Protein AF-A0A0C5RBR7-F1 (afdb_monomer)

Organism: NCBI:txid42094

InterPro domains:
  IPR006603 PQ-loop repeat [PF04193] (9-62)

Mean predicted aligned error: 6.21 Å

Radius of gyration: 20.1 Å; Cα contacts (8 Å, |Δi|>4): 125; chains: 1; bounding box: 56×32×56 Å

Solvent-accessible surface area (backbone atoms only — not comparable to full-atom values): 6892 Å² total; per-residue (Å²): 108,72,64,61,52,52,50,51,52,48,53,53,50,48,54,50,27,52,52,49,35,53,53,40,50,53,52,38,50,51,32,67,73,65,70,59,47,71,92,58,57,68,68,57,36,52,53,47,22,52,50,24,42,53,44,14,51,50,12,49,47,39,32,73,71,36,98,40,65,68,64,6,45,74,74,6,45,55,46,18,55,27,20,41,52,35,18,52,42,30,46,53,48,43,50,54,38,52,53,49,47,52,51,11,56,75,68,76,36,53,50,58,55,35,38,63,73,68,45,49,57,58,53,54,51,52,52,53,54,63,62,75,75,110

pLDDT: mean 87.68, std 8.58, range [52.94, 97.44]

Foldseek 3Di:
DVVVVVVVCLVVLLVVLVCLQVVLVVVLVCCVLLLAQLPPDLVVLVVLLVVLQVQLVVLVCLCVVDPDNVRSCSRRVSSNVSSVSSNVSSVSSNVSVVVLCVQCVVVVHDSVVCSVPPPVVVSVVVVVVVVVVD

Nearest PDB structures (foldseek):
  8hhl-assembly1_A  TM=4.244E-01  e=9.823E+00  Mycolicibacterium mucogenicum

Sequence (134 aa):
MLTELSYIITVVGVVGCICLTVAYSFQTYKVFQSKRTDGLSFSFLILVSVACFLFGVYGALQIGLSPTIIVGIQNGLAIMISNFIASLLSVVMLVYKIINYNKAKKHQLSEKAYYEQMVAPFLNQQTKQNEGNK

Secondary structure (DSSP, 8-state):
-HHHHHHHHHHHHHHHHHHHHHHHHHHHHHHHHH---TTS-HHHHHHHHHHHHHHHHHHHHHHHHSSSHHHHHHHHHHHHHHHHHHHHHHHHHHHHHHHHHHHHHHTT--HHHHIIIIIHHHHHHHHHHHHHT-

Structure (mmCIF, N/CA/C/O backbone):
data_AF-A0A0C5RBR7-F1
#
_entry.id   AF-A0A0C5RBR7-F1
#
loop_
_atom_site.group_PDB
_atom_site.id
_atom_site.type_symbol
_atom_site.label_atom_id
_atom_site.label_alt_id
_atom_site.label_comp_id
_atom_site.label_asym_id
_atom_site.label_entity_id
_atom_site.label_seq_id
_atom_site.pdbx_PDB_ins_code
_atom_site.Cartn_x
_atom_site.Cartn_y
_atom_site.Cartn_z
_atom_site.occupancy
_atom_site.B_iso_or_equiv
_atom_site.auth_seq_id
_atom_site.auth_comp_id
_atom_site.auth_asym_id
_atom_site.auth_atom_id
_atom_site.pdbx_PDB_model_num
ATOM 1 N N . MET A 1 1 ? 12.785 -14.027 -30.467 1.00 55.12 1 MET A N 1
ATOM 2 C CA . MET A 1 1 ? 12.347 -14.686 -29.212 1.00 55.12 1 MET A CA 1
ATOM 3 C C . MET A 1 1 ? 12.618 -13.840 -27.973 1.00 55.12 1 MET A C 1
ATOM 5 O O . MET A 1 1 ? 11.681 -13.615 -27.226 1.00 55.12 1 MET A O 1
ATOM 9 N N . LEU A 1 2 ? 13.842 -13.340 -27.751 1.00 61.72 2 LEU A N 1
ATOM 10 C CA . LEU A 1 2 ? 14.170 -12.517 -26.569 1.00 61.72 2 LEU A CA 1
ATOM 11 C C . LEU A 1 2 ? 13.398 -11.183 -26.489 1.00 61.72 2 LEU A C 1
ATOM 13 O O . LEU A 1 2 ? 12.994 -10.776 -25.405 1.00 61.72 2 LEU A O 1
ATOM 17 N N . THR A 1 3 ? 13.147 -10.527 -27.623 1.00 73.19 3 THR A N 1
ATOM 18 C CA . THR A 1 3 ? 12.385 -9.267 -27.702 1.00 73.19 3 THR A CA 1
ATOM 19 C C . THR A 1 3 ? 10.895 -9.451 -27.419 1.00 73.19 3 THR A C 1
ATOM 21 O O . THR A 1 3 ? 10.341 -8.721 -26.605 1.00 73.19 3 THR A O 1
ATOM 24 N N . GLU A 1 4 ? 10.270 -10.466 -28.020 1.00 78.88 4 GLU A N 1
ATOM 25 C CA . GLU A 1 4 ? 8.855 -10.801 -27.791 1.00 78.88 4 GLU A CA 1
ATOM 26 C C . GLU A 1 4 ? 8.586 -11.159 -26.323 1.00 78.88 4 GLU A C 1
ATOM 28 O O . GLU A 1 4 ? 7.624 -10.687 -25.723 1.00 78.88 4 GLU A O 1
ATOM 33 N N . LEU A 1 5 ? 9.478 -11.946 -25.709 1.00 81.25 5 LEU A N 1
ATOM 34 C CA . LEU A 1 5 ? 9.367 -12.308 -24.297 1.00 81.25 5 LEU A CA 1
ATOM 35 C C . LEU A 1 5 ? 9.516 -11.083 -23.382 1.00 81.25 5 LEU A C 1
ATOM 37 O O . LEU A 1 5 ? 8.749 -10.933 -22.434 1.00 81.25 5 LEU A O 1
ATOM 41 N N . SER A 1 6 ? 10.465 -10.191 -23.685 1.00 78.69 6 SER A N 1
ATOM 42 C CA . SER A 1 6 ? 10.655 -8.933 -22.951 1.00 78.69 6 SER A CA 1
ATOM 43 C C . SER A 1 6 ? 9.405 -8.050 -23.012 1.00 78.69 6 SER A C 1
ATOM 45 O O . SER A 1 6 ? 8.933 -7.565 -21.985 1.00 78.69 6 SER A O 1
ATOM 47 N N . TYR A 1 7 ? 8.799 -7.928 -24.197 1.00 82.56 7 TY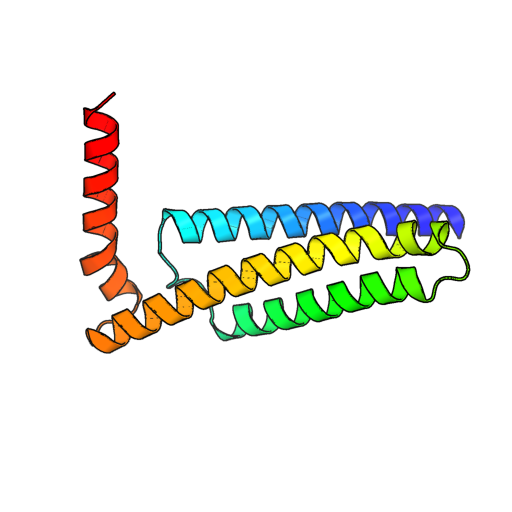R A N 1
ATOM 48 C CA . TYR A 1 7 ? 7.561 -7.176 -24.381 1.00 82.56 7 TYR A CA 1
ATOM 49 C C . TYR A 1 7 ? 6.405 -7.746 -23.546 1.00 82.56 7 TYR A C 1
ATOM 51 O O . TYR A 1 7 ? 5.726 -6.998 -22.841 1.00 82.56 7 TYR A O 1
ATOM 59 N N . ILE A 1 8 ? 6.218 -9.071 -23.552 1.00 86.12 8 ILE A N 1
ATOM 60 C CA . ILE A 1 8 ? 5.182 -9.737 -22.747 1.00 86.12 8 ILE A CA 1
ATOM 61 C C . ILE A 1 8 ? 5.402 -9.483 -21.249 1.00 86.12 8 ILE A C 1
ATOM 63 O O . ILE A 1 8 ? 4.449 -9.145 -20.547 1.00 86.12 8 ILE A O 1
ATOM 67 N N . ILE A 1 9 ? 6.643 -9.592 -20.758 1.00 83.69 9 ILE A N 1
ATOM 68 C CA . ILE A 1 9 ? 6.975 -9.327 -19.349 1.00 83.69 9 ILE A CA 1
ATOM 69 C C . ILE A 1 9 ? 6.622 -7.884 -18.973 1.00 83.69 9 ILE A C 1
ATOM 71 O O . ILE A 1 9 ? 6.004 -7.662 -17.932 1.00 83.69 9 ILE A O 1
ATOM 75 N N . THR A 1 10 ? 6.960 -6.907 -19.820 1.00 84.06 10 THR A N 1
ATOM 76 C CA . THR A 1 10 ? 6.618 -5.500 -19.575 1.00 84.06 10 THR A CA 1
ATOM 77 C C . THR A 1 10 ? 5.106 -5.290 -19.527 1.00 84.06 10 THR A C 1
ATOM 79 O O . THR A 1 10 ? 4.611 -4.672 -18.586 1.00 84.06 10 THR A O 1
ATOM 82 N N . VAL A 1 11 ? 4.353 -5.825 -20.493 1.00 87.38 11 VAL A N 1
ATOM 83 C CA . VAL A 1 11 ? 2.890 -5.665 -20.540 1.00 87.38 11 VAL A CA 1
ATOM 84 C C . VAL A 1 11 ? 2.231 -6.300 -19.316 1.00 87.38 11 VAL A C 1
ATOM 86 O O . VAL A 1 11 ? 1.450 -5.640 -18.631 1.00 87.38 11 VAL A O 1
ATOM 89 N N . VAL A 1 12 ? 2.578 -7.549 -18.991 1.00 90.25 12 VAL A N 1
ATOM 90 C CA . VAL A 1 12 ? 2.045 -8.249 -17.811 1.00 90.25 12 VAL A CA 1
ATOM 91 C C . VAL A 1 12 ? 2.418 -7.510 -16.526 1.00 90.25 12 VAL A C 1
ATOM 93 O O . VAL A 1 12 ? 1.572 -7.345 -15.649 1.00 90.25 12 VAL A O 1
ATOM 96 N N . GLY A 1 13 ? 3.651 -7.008 -16.427 1.00 89.25 13 GLY A N 1
ATOM 97 C CA . GLY A 1 13 ? 4.117 -6.228 -15.283 1.00 89.25 13 GLY A CA 1
ATOM 98 C C . GLY A 1 13 ? 3.316 -4.942 -15.082 1.00 89.25 13 GLY A C 1
ATOM 99 O O . GLY A 1 13 ? 2.850 -4.674 -13.974 1.00 89.25 13 GLY A O 1
ATOM 100 N N . VAL A 1 14 ? 3.093 -4.169 -16.149 1.00 90.31 14 VAL A N 1
ATOM 101 C CA . VAL A 1 14 ? 2.310 -2.923 -16.094 1.00 90.31 14 VAL A CA 1
ATOM 102 C C . VAL A 1 14 ? 0.850 -3.202 -15.742 1.00 90.31 14 VAL A C 1
ATOM 104 O O . VAL A 1 14 ? 0.301 -2.540 -14.861 1.00 90.31 14 VAL A O 1
ATOM 107 N N . VAL A 1 15 ? 0.226 -4.203 -16.370 1.00 93.75 15 VAL A N 1
ATOM 108 C CA . VAL A 1 15 ? -1.156 -4.597 -16.053 1.00 93.75 15 VAL A CA 1
ATOM 109 C C . VAL A 1 15 ? -1.266 -5.041 -14.593 1.00 93.75 15 VAL A C 1
ATOM 111 O O . VAL A 1 15 ? -2.162 -4.587 -13.885 1.00 93.75 15 VAL A O 1
ATOM 114 N N . GLY A 1 16 ? -0.315 -5.842 -14.105 1.00 92.81 16 GLY A N 1
ATOM 115 C CA . GLY A 1 16 ? -0.247 -6.245 -12.701 1.00 92.81 16 GLY A CA 1
ATOM 116 C C . GLY A 1 16 ? -0.150 -5.052 -11.745 1.00 92.81 16 GLY A C 1
ATOM 117 O O . GLY A 1 16 ? -0.867 -5.009 -10.745 1.00 92.81 16 GLY A O 1
ATOM 118 N N . CYS A 1 17 ? 0.663 -4.046 -12.081 1.00 93.88 17 CYS A N 1
ATOM 119 C CA . CYS A 1 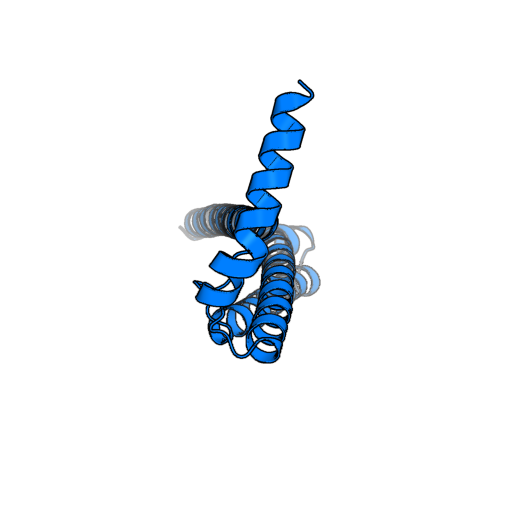17 ? 0.785 -2.805 -11.311 1.00 93.88 17 CYS A CA 1
ATOM 120 C C . CYS A 1 17 ? -0.538 -2.024 -11.255 1.00 93.88 17 CYS A C 1
ATOM 122 O O . CYS A 1 17 ? -0.939 -1.570 -10.183 1.00 93.88 17 CYS A O 1
ATOM 124 N N . ILE A 1 18 ? -1.247 -1.903 -12.383 1.00 94.00 18 ILE A N 1
ATOM 125 C CA . ILE A 1 18 ? -2.558 -1.237 -12.446 1.00 94.00 18 ILE A CA 1
ATOM 126 C C . ILE A 1 18 ? -3.572 -1.985 -11.577 1.00 94.00 18 ILE A C 1
ATOM 128 O O . ILE A 1 18 ? -4.239 -1.374 -10.740 1.00 94.00 18 ILE A O 1
ATOM 132 N N . CYS A 1 19 ? -3.663 -3.308 -11.733 1.00 95.81 19 CYS A N 1
ATOM 133 C CA . CYS A 1 19 ? -4.560 -4.142 -10.939 1.00 95.81 19 CYS A CA 1
ATOM 134 C C . CYS A 1 19 ? -4.277 -4.013 -9.437 1.00 95.81 19 CYS A C 1
ATOM 136 O O . CYS A 1 19 ? -5.219 -3.866 -8.659 1.00 95.81 19 CYS A O 1
ATOM 138 N N . LEU A 1 20 ? -3.002 -4.008 -9.033 1.00 94.38 20 LEU A N 1
ATOM 139 C CA . LEU A 1 20 ? -2.595 -3.821 -7.641 1.00 94.38 20 LEU A CA 1
ATOM 140 C C . LEU A 1 20 ? -3.094 -2.479 -7.094 1.00 94.38 20 LEU A C 1
ATOM 142 O O . LEU A 1 20 ? -3.752 -2.436 -6.052 1.00 94.38 20 LEU A O 1
ATOM 146 N N . THR A 1 21 ? -2.818 -1.385 -7.805 1.00 94.12 21 THR A N 1
ATOM 147 C CA . THR A 1 21 ? -3.218 -0.044 -7.369 1.00 94.12 21 THR A CA 1
ATOM 148 C C . THR A 1 21 ? -4.738 0.090 -7.270 1.00 94.12 21 THR A C 1
ATOM 150 O O . THR A 1 21 ? -5.239 0.604 -6.268 1.00 94.12 21 THR A O 1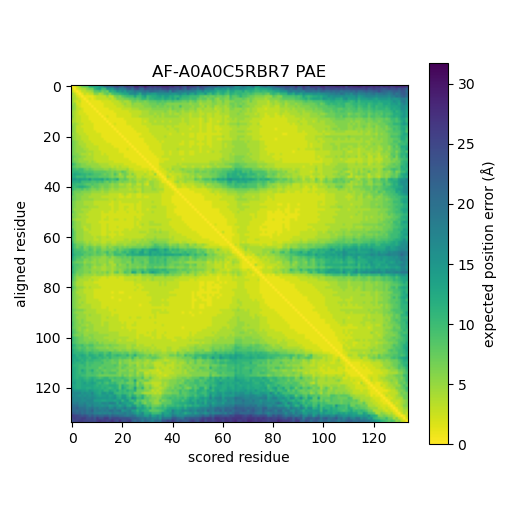
ATOM 153 N N . VAL A 1 22 ? -5.487 -0.410 -8.258 1.00 95.50 22 VAL A N 1
ATOM 154 C CA . VAL A 1 22 ? -6.959 -0.375 -8.248 1.00 95.50 22 VAL A CA 1
ATOM 155 C C . VAL A 1 22 ? -7.522 -1.206 -7.092 1.00 95.50 22 VAL A C 1
ATOM 157 O O . VAL A 1 22 ? -8.388 -0.723 -6.361 1.00 95.50 22 VAL A O 1
ATOM 160 N N . ALA A 1 23 ? -6.998 -2.415 -6.867 1.00 93.62 23 ALA A N 1
ATOM 161 C CA . ALA A 1 23 ? -7.455 -3.299 -5.796 1.00 93.62 23 ALA A CA 1
ATOM 162 C C . ALA A 1 23 ? -7.297 -2.653 -4.410 1.00 93.62 23 ALA A C 1
ATOM 164 O O . ALA A 1 23 ? -8.258 -2.594 -3.638 1.00 93.62 23 ALA A O 1
ATOM 165 N N . TYR A 1 24 ? -6.115 -2.098 -4.119 1.00 92.25 24 TYR A N 1
ATOM 166 C CA . TYR A 1 24 ? -5.862 -1.407 -2.852 1.00 92.25 24 TYR A CA 1
ATOM 167 C C . TYR A 1 24 ? -6.661 -0.112 -2.720 1.00 92.25 24 TYR A C 1
ATOM 169 O O . TYR A 1 24 ? -7.112 0.217 -1.624 1.00 92.25 24 TYR A O 1
ATOM 177 N N . SER A 1 25 ? -6.891 0.606 -3.820 1.00 92.25 25 SER A N 1
ATOM 178 C CA . SER A 1 25 ? -7.705 1.825 -3.805 1.00 92.25 25 SER A CA 1
ATOM 179 C C . SER A 1 25 ? -9.151 1.519 -3.418 1.00 92.25 25 SER A C 1
ATOM 181 O O . SER A 1 25 ? -9.692 2.159 -2.516 1.00 92.25 25 SER A O 1
ATOM 183 N N . PHE A 1 26 ? -9.766 0.493 -4.018 1.00 93.56 26 PHE A N 1
ATOM 184 C CA . PHE A 1 26 ? -11.127 0.083 -3.662 1.00 93.56 26 PHE A CA 1
ATOM 185 C C . PHE A 1 26 ? -11.226 -0.470 -2.243 1.00 93.56 26 PHE A C 1
ATOM 187 O O . PHE A 1 26 ? -12.182 -0.156 -1.527 1.00 93.56 26 PHE A O 1
ATOM 194 N N . GLN A 1 27 ? -10.242 -1.255 -1.804 1.00 91.31 27 GLN A N 1
ATOM 195 C CA . GLN A 1 27 ? -10.240 -1.794 -0.449 1.00 91.31 27 GLN A CA 1
ATOM 196 C C . GLN A 1 27 ? -10.126 -0.677 0.595 1.00 91.31 27 GLN A C 1
ATOM 198 O O . GLN A 1 27 ? -10.924 -0.635 1.534 1.00 91.31 27 GLN A O 1
ATOM 203 N N . THR A 1 28 ? -9.217 0.277 0.391 1.00 92.25 28 THR A N 1
ATOM 204 C CA . THR A 1 28 ? -9.069 1.437 1.275 1.00 92.25 28 THR A CA 1
ATOM 205 C C . THR A 1 28 ? -10.305 2.327 1.249 1.00 92.25 28 THR A C 1
ATOM 207 O O . THR A 1 28 ? -10.763 2.747 2.310 1.00 92.25 28 THR A O 1
ATOM 210 N N . TYR A 1 29 ? -10.905 2.564 0.078 1.00 92.25 29 TYR A N 1
ATOM 211 C CA . TYR A 1 29 ? -12.160 3.313 -0.028 1.00 92.25 29 TYR A CA 1
ATOM 212 C C . TYR A 1 29 ? -13.287 2.658 0.783 1.00 92.25 29 TYR A C 1
ATOM 214 O O . TYR A 1 29 ? -13.967 3.327 1.563 1.00 92.25 29 TYR A O 1
ATOM 222 N N . LYS A 1 30 ? -13.441 1.332 0.676 1.00 89.75 30 LYS A N 1
ATOM 223 C CA . LYS A 1 30 ? -14.428 0.578 1.458 1.00 89.75 30 LYS A CA 1
ATOM 224 C C . LYS A 1 30 ? -14.174 0.700 2.959 1.00 89.75 30 LYS A C 1
ATOM 226 O O . LYS A 1 30 ? -15.125 0.881 3.719 1.00 89.75 30 LYS A O 1
ATOM 231 N N . VAL A 1 31 ? -12.920 0.619 3.401 1.00 90.69 31 VAL A N 1
ATOM 232 C CA . VAL A 1 31 ? -12.553 0.803 4.817 1.00 90.69 31 VAL A CA 1
ATOM 233 C C . VAL A 1 31 ? -12.856 2.226 5.279 1.00 90.69 31 VAL A C 1
ATOM 235 O O . VAL A 1 31 ? -13.411 2.403 6.360 1.00 90.69 31 VAL A O 1
ATOM 238 N N . PHE A 1 32 ? -12.563 3.231 4.456 1.00 88.19 32 PHE A N 1
ATOM 239 C CA . PHE A 1 32 ? -12.822 4.631 4.778 1.00 88.19 32 PHE A CA 1
ATOM 240 C C . PHE A 1 32 ? -14.320 4.919 4.942 1.00 88.19 32 PHE A C 1
ATOM 242 O O . PHE A 1 32 ? -14.730 5.510 5.940 1.00 88.19 32 PHE A O 1
ATOM 249 N N . GLN A 1 33 ? -15.145 4.452 4.000 1.00 86.56 33 GLN A N 1
ATOM 250 C CA . GLN A 1 33 ? -16.593 4.666 4.031 1.00 86.56 33 GLN A CA 1
ATOM 251 C C . GLN A 1 33 ? -17.262 3.863 5.150 1.00 86.56 33 GLN A C 1
ATOM 253 O O . GLN A 1 33 ? -18.043 4.402 5.930 1.00 86.56 33 GLN A O 1
ATOM 258 N N . SER A 1 34 ? -16.958 2.567 5.241 1.00 85.12 34 SER A N 1
ATOM 259 C CA . SER A 1 34 ? -17.624 1.697 6.209 1.00 85.12 34 SER A CA 1
ATOM 260 C C . SER A 1 34 ? -17.084 1.862 7.621 1.00 85.12 34 SER A C 1
ATOM 262 O O . SER A 1 34 ? -17.777 1.470 8.549 1.00 85.12 34 SER A O 1
ATOM 264 N N . LYS A 1 35 ? -15.860 2.384 7.801 1.00 84.50 35 LYS A N 1
ATOM 265 C CA . LYS A 1 35 ? -15.079 2.370 9.054 1.00 84.50 35 LYS A CA 1
ATOM 266 C C . LYS A 1 35 ? -14.913 0.975 9.670 1.00 84.50 35 LYS A C 1
ATOM 268 O O . LYS A 1 35 ? -14.511 0.857 10.828 1.00 84.50 35 LYS A O 1
ATOM 273 N N . ARG A 1 36 ? -15.219 -0.082 8.913 1.00 82.06 36 ARG A N 1
ATOM 274 C CA . ARG A 1 36 ? -15.233 -1.469 9.368 1.00 82.06 36 ARG A CA 1
ATOM 275 C C . ARG A 1 36 ? -13.915 -2.148 9.012 1.00 82.06 36 ARG A C 1
ATOM 277 O O . ARG A 1 36 ? -13.518 -2.164 7.850 1.00 82.06 36 ARG A O 1
ATOM 284 N N . THR A 1 37 ? -13.252 -2.726 10.011 1.00 86.81 37 THR A N 1
ATOM 285 C CA . THR A 1 37 ? -11.927 -3.352 9.855 1.00 86.81 37 THR A CA 1
ATOM 286 C C . THR A 1 37 ? -11.844 -4.778 10.403 1.00 86.81 37 THR A C 1
ATOM 288 O O . THR A 1 37 ? -10.790 -5.400 10.308 1.00 86.81 37 THR A O 1
ATOM 291 N N . ASP A 1 38 ? -12.938 -5.338 10.923 1.00 79.88 38 ASP A N 1
ATOM 292 C CA . ASP A 1 38 ? -12.998 -6.660 11.566 1.00 79.88 38 ASP A CA 1
ATOM 293 C C . ASP A 1 38 ? -12.542 -7.810 10.652 1.00 79.88 38 ASP A C 1
ATOM 295 O O . ASP A 1 38 ? -11.847 -8.711 11.110 1.00 79.88 38 ASP A O 1
ATOM 299 N N . GLY A 1 39 ? -12.849 -7.742 9.354 1.00 82.06 39 GLY A N 1
ATOM 300 C CA . GLY A 1 39 ? -12.413 -8.729 8.358 1.00 82.06 39 GLY A CA 1
ATOM 301 C C . GLY A 1 39 ? -10.947 -8.622 7.916 1.00 82.06 39 GLY A C 1
ATOM 302 O O . GLY A 1 39 ? -10.493 -9.445 7.126 1.00 82.06 39 GLY A O 1
ATOM 303 N N . LEU A 1 40 ? -10.198 -7.615 8.378 1.00 87.69 40 LEU A N 1
ATOM 304 C CA . LEU A 1 40 ? -8.799 -7.410 7.992 1.00 87.69 40 LEU A CA 1
ATOM 305 C C . LEU A 1 40 ? -7.848 -7.984 9.043 1.00 87.69 40 LEU A C 1
ATOM 307 O O . LEU A 1 40 ? -7.907 -7.620 10.217 1.00 87.69 40 LEU A O 1
ATOM 311 N N . SER A 1 41 ? -6.928 -8.847 8.612 1.00 90.81 41 SER A N 1
ATOM 312 C CA . SER A 1 41 ? -5.873 -9.380 9.478 1.00 90.81 41 SER A CA 1
ATOM 313 C C . SER A 1 41 ? -4.752 -8.356 9.678 1.00 90.81 41 SER A C 1
ATOM 315 O O . SER A 1 41 ? -4.205 -7.823 8.712 1.00 90.81 41 SER A O 1
ATOM 317 N N . PHE A 1 42 ? -4.377 -8.119 10.938 1.00 88.25 42 PHE A N 1
ATOM 318 C CA . PHE A 1 42 ? -3.261 -7.241 11.305 1.00 88.25 42 PHE A CA 1
ATOM 319 C C . PHE A 1 42 ? -1.943 -7.679 10.662 1.00 88.25 42 PHE A C 1
ATOM 321 O O . PHE A 1 42 ? -1.273 -6.873 10.019 1.00 88.25 42 PHE A O 1
ATOM 328 N N . SER A 1 43 ? -1.590 -8.961 10.799 1.00 90.75 43 SER A N 1
ATOM 329 C CA . SER A 1 43 ? -0.327 -9.501 10.287 1.00 90.75 43 SER A CA 1
ATOM 330 C C . SER A 1 43 ? -0.239 -9.383 8.770 1.00 90.75 43 SER A C 1
ATOM 332 O O . SER A 1 43 ? 0.816 -9.049 8.240 1.00 90.75 43 SER A O 1
ATOM 334 N N . PHE A 1 44 ? -1.360 -9.588 8.073 1.00 92.38 44 PHE A N 1
ATOM 335 C CA . PHE A 1 44 ? -1.423 -9.422 6.624 1.00 92.38 44 PHE A CA 1
ATOM 336 C C . PHE A 1 44 ? -1.156 -7.971 6.205 1.00 92.38 44 PHE A C 1
ATOM 338 O O . PHE A 1 44 ? -0.331 -7.734 5.326 1.00 92.38 44 PHE A O 1
ATOM 345 N N . LEU A 1 45 ? -1.798 -6.996 6.861 1.00 93.06 45 LEU A N 1
ATOM 346 C CA . LEU A 1 45 ? -1.605 -5.576 6.553 1.00 93.06 45 LEU A CA 1
ATOM 347 C C . LEU A 1 45 ? -0.165 -5.110 6.812 1.00 93.06 45 LEU A C 1
ATOM 349 O O . LEU A 1 45 ? 0.365 -4.317 6.035 1.00 93.06 45 LEU A O 1
ATOM 353 N N . ILE A 1 46 ? 0.486 -5.612 7.864 1.00 94.00 46 ILE A N 1
ATOM 354 C CA . ILE A 1 46 ? 1.898 -5.311 8.142 1.00 94.00 46 ILE A CA 1
ATOM 355 C C . ILE A 1 46 ? 2.792 -5.912 7.056 1.00 94.00 46 ILE A C 1
ATOM 357 O O . ILE A 1 46 ? 3.578 -5.188 6.447 1.00 94.00 46 ILE A O 1
ATOM 361 N N . LEU A 1 47 ? 2.646 -7.213 6.785 1.00 95.88 47 LEU A N 1
ATOM 362 C CA . LEU A 1 47 ? 3.466 -7.913 5.796 1.00 95.88 47 LEU A CA 1
ATOM 363 C C . LEU A 1 47 ? 3.343 -7.277 4.416 1.00 95.88 47 LEU A C 1
ATOM 365 O O . LEU A 1 47 ? 4.357 -7.055 3.760 1.00 95.88 47 LEU A O 1
ATOM 369 N N . VAL A 1 48 ? 2.126 -6.932 3.993 1.00 94.38 48 VAL A N 1
ATOM 370 C CA . VAL A 1 48 ? 1.932 -6.337 2.672 1.00 94.38 48 VAL A CA 1
ATOM 371 C C . VAL A 1 48 ? 2.445 -4.903 2.594 1.00 94.38 48 VAL A C 1
ATOM 373 O O . VAL A 1 48 ? 3.015 -4.530 1.576 1.00 94.38 48 VAL A O 1
ATOM 376 N N . SER A 1 49 ? 2.346 -4.127 3.680 1.00 94.25 49 SER A N 1
ATOM 377 C CA . SER A 1 49 ? 2.936 -2.783 3.732 1.00 94.25 49 SER A CA 1
ATOM 378 C C . SER A 1 49 ? 4.452 -2.843 3.563 1.00 94.25 49 SER A C 1
ATOM 380 O O . SER A 1 49 ? 5.012 -2.109 2.755 1.00 94.25 49 SER A O 1
ATOM 382 N N . VAL A 1 50 ? 5.117 -3.754 4.281 1.00 96.44 50 VAL A N 1
ATOM 383 C CA . VAL A 1 50 ? 6.571 -3.941 4.175 1.00 96.44 50 VAL A CA 1
ATOM 384 C C . VAL A 1 50 ? 6.955 -4.472 2.795 1.00 96.44 50 VAL A C 1
ATOM 386 O O . VAL A 1 50 ? 7.875 -3.942 2.178 1.00 96.44 50 VAL A O 1
ATOM 389 N N . ALA A 1 51 ? 6.242 -5.475 2.280 1.00 96.62 51 ALA A N 1
ATOM 390 C CA . ALA A 1 51 ? 6.520 -6.048 0.967 1.00 96.62 51 ALA A CA 1
ATOM 391 C C . ALA A 1 51 ? 6.390 -4.999 -0.145 1.00 96.62 51 ALA A C 1
ATOM 393 O O . ALA A 1 51 ? 7.326 -4.816 -0.921 1.00 96.62 51 ALA A O 1
ATOM 394 N N . CYS A 1 52 ? 5.276 -4.263 -0.193 1.00 96.56 52 CYS A N 1
ATOM 395 C CA . CYS A 1 52 ? 5.080 -3.198 -1.171 1.00 96.56 52 CYS A CA 1
ATOM 396 C C . CYS A 1 52 ? 6.135 -2.096 -1.014 1.00 96.56 52 CYS A C 1
ATOM 398 O O . CYS A 1 52 ? 6.706 -1.659 -2.005 1.00 96.56 52 CYS A O 1
ATOM 400 N N . PHE A 1 53 ? 6.493 -1.688 0.203 1.00 97.12 53 PHE A N 1
ATOM 401 C CA . PHE A 1 53 ? 7.577 -0.721 0.379 1.00 97.12 53 PHE A CA 1
ATOM 402 C C . PHE A 1 53 ? 8.905 -1.213 -0.228 1.00 97.12 53 PHE A C 1
ATOM 404 O O . PHE A 1 53 ? 9.540 -0.488 -0.995 1.00 97.12 53 PHE A O 1
ATOM 411 N N . LEU A 1 54 ? 9.296 -2.463 0.046 1.00 97.44 54 LEU A N 1
ATOM 412 C CA . LEU A 1 54 ? 10.521 -3.060 -0.497 1.00 97.44 54 LEU A CA 1
ATOM 413 C C . LEU A 1 54 ? 10.480 -3.200 -2.026 1.00 97.44 54 LEU A C 1
ATOM 415 O O . LEU A 1 54 ? 11.474 -2.904 -2.689 1.00 97.44 54 LEU A O 1
ATOM 419 N N . PHE A 1 55 ? 9.341 -3.586 -2.606 1.00 95.94 55 PHE A N 1
ATOM 420 C CA . PHE A 1 55 ? 9.169 -3.612 -4.063 1.00 95.94 55 PHE A CA 1
ATOM 421 C C . PHE A 1 55 ? 9.210 -2.208 -4.682 1.00 95.94 55 PHE A C 1
ATOM 423 O O . PHE A 1 55 ? 9.745 -2.038 -5.778 1.00 95.94 55 PHE A O 1
ATOM 430 N N . GLY A 1 56 ? 8.714 -1.190 -3.974 1.00 95.94 56 GLY A N 1
ATOM 431 C CA . GLY A 1 56 ? 8.850 0.212 -4.368 1.00 95.94 56 GLY A CA 1
ATOM 432 C C . GLY A 1 56 ? 10.317 0.638 -4.457 1.00 95.94 56 GLY A C 1
ATOM 433 O O . GLY A 1 56 ? 10.752 1.173 -5.478 1.00 95.94 56 GLY A O 1
ATOM 434 N N . VAL A 1 57 ? 11.106 0.309 -3.427 1.00 96.12 57 VAL A N 1
ATOM 435 C CA . VAL A 1 57 ? 12.562 0.535 -3.408 1.00 96.12 57 VAL A CA 1
ATOM 436 C C . VAL A 1 57 ? 13.258 -0.237 -4.529 1.00 96.12 57 VAL A C 1
ATOM 438 O O . VAL A 1 57 ? 14.109 0.324 -5.214 1.00 96.12 57 VAL A O 1
ATOM 441 N N . TYR A 1 58 ? 12.876 -1.491 -4.774 1.00 94.00 58 TYR A N 1
ATOM 442 C CA . TYR A 1 58 ? 13.408 -2.278 -5.887 1.00 94.00 58 TYR A CA 1
ATOM 443 C C . TYR A 1 58 ? 13.163 -1.604 -7.248 1.00 94.00 58 TYR A C 1
ATOM 445 O O . TYR A 1 58 ? 14.085 -1.510 -8.059 1.00 94.00 58 TYR A O 1
ATOM 453 N N . GLY A 1 59 ? 11.959 -1.071 -7.483 1.00 93.44 59 GLY A N 1
ATOM 454 C CA . GLY A 1 59 ? 11.654 -0.295 -8.688 1.00 93.44 59 GLY A CA 1
ATOM 455 C C . GLY A 1 59 ? 12.528 0.958 -8.821 1.00 93.44 59 GLY A C 1
ATOM 456 O O . GLY A 1 59 ? 13.051 1.231 -9.901 1.00 93.44 59 GLY A O 1
ATOM 457 N N . ALA A 1 60 ? 12.764 1.679 -7.720 1.00 92.88 60 ALA A N 1
ATOM 458 C CA . ALA A 1 60 ? 13.651 2.844 -7.706 1.00 92.88 60 ALA A CA 1
ATOM 459 C C . ALA A 1 60 ? 15.116 2.475 -8.009 1.00 92.88 60 ALA A C 1
ATOM 461 O O . ALA A 1 60 ? 15.781 3.158 -8.789 1.00 92.88 60 ALA A O 1
ATOM 462 N N . LEU A 1 61 ? 15.609 1.367 -7.444 1.00 92.25 61 LEU A N 1
ATOM 463 C CA . LEU A 1 61 ? 16.954 0.856 -7.718 1.00 92.25 61 LEU A CA 1
ATOM 464 C C . LEU A 1 61 ? 17.114 0.433 -9.180 1.00 92.25 61 LEU A C 1
ATOM 466 O O . LEU A 1 61 ? 18.148 0.721 -9.776 1.00 92.25 61 LEU A O 1
ATOM 470 N N . GLN A 1 62 ? 16.093 -0.180 -9.788 1.00 89.06 62 GLN A N 1
ATOM 471 C CA . GLN A 1 62 ? 16.121 -0.476 -11.222 1.00 89.06 62 GLN A CA 1
ATOM 472 C C . GLN A 1 62 ? 16.268 0.787 -12.075 1.00 89.06 62 GLN A C 1
ATOM 474 O O . GLN A 1 62 ? 16.998 0.763 -13.063 1.00 89.06 62 GLN A O 1
ATOM 479 N N . ILE A 1 63 ? 15.636 1.899 -11.694 1.00 90.12 63 ILE A N 1
ATOM 480 C CA . ILE A 1 63 ? 15.794 3.172 -12.409 1.00 90.12 63 ILE A CA 1
ATOM 481 C C . ILE A 1 63 ? 17.210 3.730 -12.213 1.00 90.12 63 ILE A C 1
ATOM 483 O O . ILE A 1 63 ? 17.848 4.121 -13.187 1.00 90.12 63 ILE A O 1
ATOM 487 N N . GLY A 1 64 ? 17.707 3.751 -10.972 1.00 87.06 64 GLY A N 1
ATOM 488 C CA . GLY A 1 64 ? 18.981 4.390 -10.622 1.00 87.06 64 GLY A CA 1
ATOM 489 C C . GLY A 1 64 ? 20.239 3.616 -11.028 1.00 87.06 64 GLY A C 1
ATOM 490 O O . GLY A 1 64 ? 21.282 4.231 -11.230 1.00 87.06 64 GLY A O 1
ATOM 491 N N . LEU A 1 65 ? 20.157 2.288 -11.151 1.00 88.38 65 LEU A N 1
ATOM 492 C CA . LEU A 1 65 ? 21.296 1.420 -11.483 1.00 88.38 65 LEU A CA 1
ATOM 493 C C . LEU A 1 65 ? 21.303 0.954 -12.947 1.00 88.38 65 LEU A C 1
ATOM 495 O O . LEU A 1 65 ? 22.214 0.235 -13.358 1.00 88.38 65 LEU A O 1
ATOM 499 N N . SER A 1 66 ? 20.296 1.332 -13.738 1.00 86.50 66 SER A N 1
ATOM 500 C CA . SER A 1 66 ? 20.238 0.952 -15.149 1.00 86.50 66 SER A CA 1
ATOM 501 C C . SER A 1 66 ? 21.273 1.707 -15.990 1.00 86.50 66 SER A C 1
ATOM 503 O O . SER A 1 66 ? 21.501 2.896 -15.767 1.00 86.50 66 SER A O 1
ATOM 505 N N . PRO A 1 67 ? 21.852 1.059 -17.021 1.00 81.56 67 PRO A N 1
ATOM 506 C CA . PRO A 1 67 ? 22.879 1.663 -17.876 1.00 81.56 67 PRO A CA 1
ATOM 507 C C . PRO A 1 67 ? 22.370 2.878 -18.661 1.00 81.56 67 PRO A C 1
ATOM 509 O O . PRO A 1 67 ? 23.155 3.727 -19.071 1.00 81.56 67 PRO A O 1
ATOM 512 N N . THR A 1 68 ? 21.056 2.973 -18.875 1.00 84.62 68 THR A N 1
ATOM 513 C CA . THR A 1 68 ? 20.408 4.163 -19.426 1.00 84.62 68 THR A CA 1
ATOM 514 C C . THR A 1 68 ? 19.117 4.455 -18.673 1.00 84.62 68 THR A C 1
ATOM 516 O O . THR A 1 68 ? 18.407 3.540 -18.245 1.00 84.62 68 THR A O 1
ATOM 519 N N . ILE A 1 69 ? 18.780 5.743 -18.566 1.00 81.06 69 ILE A N 1
ATOM 520 C CA . ILE A 1 69 ? 17.558 6.211 -17.897 1.00 81.06 69 ILE A CA 1
ATOM 521 C C . ILE A 1 69 ? 16.306 5.613 -18.555 1.00 81.06 69 ILE A C 1
ATOM 523 O O . ILE A 1 69 ? 15.374 5.220 -17.861 1.00 81.06 69 ILE A O 1
ATOM 527 N N . ILE A 1 70 ? 16.295 5.497 -19.886 1.00 82.56 70 ILE A N 1
ATOM 528 C CA . ILE A 1 70 ? 15.148 4.983 -20.650 1.00 82.56 70 ILE A CA 1
ATOM 529 C C . ILE A 1 70 ? 14.844 3.528 -20.268 1.00 82.56 70 ILE A C 1
ATOM 531 O O . ILE A 1 70 ? 13.698 3.201 -19.962 1.00 82.56 70 ILE A O 1
ATOM 535 N N . VAL A 1 71 ? 15.870 2.672 -20.215 1.00 78.81 71 VAL A N 1
ATOM 536 C CA . VAL A 1 71 ? 15.719 1.260 -19.823 1.00 78.81 71 VAL A CA 1
ATOM 537 C C . VAL A 1 71 ? 15.302 1.140 -18.355 1.00 78.81 71 VAL A C 1
ATOM 539 O O . VAL A 1 71 ? 14.425 0.343 -18.024 1.00 78.81 71 VAL A O 1
ATOM 542 N N . GLY A 1 72 ? 15.873 1.974 -17.481 1.00 81.56 72 GLY A N 1
ATOM 543 C CA . GLY A 1 72 ? 15.507 2.005 -16.066 1.00 81.56 72 GLY A CA 1
ATOM 544 C C . GLY A 1 72 ? 14.044 2.383 -15.838 1.00 81.56 72 GLY A C 1
ATOM 545 O O . GLY A 1 72 ? 13.341 1.712 -15.084 1.00 81.56 72 GLY A O 1
ATOM 546 N N . ILE A 1 73 ? 13.555 3.413 -16.532 1.00 84.44 73 ILE A N 1
ATOM 547 C CA . ILE A 1 73 ? 12.152 3.841 -16.465 1.00 84.44 73 ILE A CA 1
ATOM 548 C C . ILE A 1 73 ? 11.218 2.743 -16.980 1.00 84.44 73 ILE A C 1
ATOM 550 O O . ILE A 1 73 ? 10.226 2.440 -16.314 1.00 84.44 73 ILE A O 1
ATOM 554 N N . GLN A 1 74 ? 11.541 2.125 -18.121 1.00 81.19 74 GLN A N 1
ATOM 555 C CA . GLN A 1 74 ? 10.720 1.071 -18.721 1.00 81.19 74 GLN A CA 1
ATOM 556 C C . GLN A 1 74 ? 10.519 -0.122 -17.776 1.00 81.19 74 GLN A C 1
ATOM 558 O O . GLN A 1 74 ? 9.430 -0.694 -17.733 1.00 81.19 74 GLN A O 1
ATOM 563 N N . ASN A 1 75 ? 11.542 -0.468 -16.993 1.00 78.31 75 ASN A N 1
ATOM 564 C CA . ASN A 1 75 ? 11.506 -1.652 -16.139 1.00 78.31 75 ASN A CA 1
ATOM 565 C C . ASN A 1 75 ? 11.081 -1.356 -14.690 1.00 78.31 75 ASN A C 1
ATOM 567 O O . ASN A 1 75 ? 10.502 -2.221 -14.034 1.00 78.31 75 ASN A O 1
ATOM 571 N N . GLY A 1 76 ? 11.359 -0.154 -14.175 1.00 87.06 76 GLY A N 1
ATOM 572 C CA . GLY A 1 76 ? 11.230 0.151 -12.746 1.00 87.06 76 GLY A CA 1
ATOM 573 C C . GLY A 1 76 ? 10.092 1.099 -12.368 1.00 87.06 76 GLY A C 1
ATOM 574 O O . GLY A 1 76 ? 9.590 1.015 -11.246 1.00 87.06 76 GLY A O 1
ATOM 575 N N . LEU A 1 77 ? 9.645 1.983 -13.270 1.00 91.19 77 LEU A N 1
ATOM 576 C CA . LEU A 1 77 ? 8.750 3.088 -12.897 1.00 91.19 77 LEU A CA 1
ATOM 577 C C . LEU A 1 77 ? 7.362 2.611 -12.458 1.00 91.19 77 LEU A C 1
ATOM 579 O O . LEU A 1 77 ? 6.858 3.041 -11.419 1.00 91.19 77 LEU A O 1
ATOM 583 N N . ALA A 1 78 ? 6.758 1.695 -13.218 1.00 91.94 78 ALA A N 1
ATOM 584 C CA . ALA A 1 78 ? 5.439 1.153 -12.895 1.00 91.94 78 ALA A CA 1
ATOM 585 C C . ALA A 1 78 ? 5.447 0.393 -11.559 1.00 91.94 78 ALA A C 1
ATOM 587 O O . ALA A 1 78 ? 4.540 0.568 -10.741 1.00 91.94 78 ALA A O 1
ATOM 588 N N . ILE A 1 79 ? 6.500 -0.395 -11.310 1.00 94.06 79 ILE A N 1
ATOM 589 C CA . ILE A 1 79 ? 6.693 -1.137 -10.058 1.00 94.06 79 ILE A CA 1
ATOM 590 C C . ILE A 1 79 ? 6.840 -0.157 -8.896 1.00 94.06 79 ILE A C 1
ATOM 592 O O . ILE A 1 79 ? 6.136 -0.298 -7.898 1.00 94.06 79 ILE A O 1
ATOM 596 N N . MET A 1 80 ? 7.700 0.854 -9.042 1.00 95.44 80 MET A N 1
ATOM 597 C CA . MET A 1 80 ? 7.959 1.855 -8.011 1.00 95.44 80 MET A CA 1
ATOM 598 C C . MET A 1 80 ? 6.672 2.576 -7.592 1.00 95.44 80 MET A C 1
ATOM 600 O O . MET A 1 80 ? 6.317 2.581 -6.414 1.00 95.44 80 MET A O 1
ATOM 604 N N . ILE A 1 81 ? 5.953 3.155 -8.559 1.00 94.69 81 ILE A N 1
ATOM 605 C CA . ILE A 1 81 ? 4.758 3.962 -8.287 1.00 94.69 81 ILE A CA 1
ATOM 606 C C . ILE A 1 81 ? 3.651 3.100 -7.678 1.00 94.69 81 ILE A C 1
ATOM 608 O O . ILE A 1 81 ? 3.113 3.442 -6.624 1.00 94.69 81 ILE A O 1
ATOM 612 N N . SER A 1 82 ? 3.319 1.972 -8.311 1.00 95.75 82 SER A N 1
ATOM 613 C CA . SER A 1 82 ? 2.201 1.132 -7.864 1.00 95.75 82 SER A CA 1
ATOM 614 C C . SER A 1 82 ? 2.415 0.576 -6.459 1.00 95.75 82 SER A C 1
ATOM 616 O O . SER A 1 82 ? 1.483 0.581 -5.653 1.00 95.75 82 SER A O 1
ATOM 618 N N . ASN A 1 83 ? 3.641 0.162 -6.134 1.00 97.19 83 ASN A N 1
ATOM 619 C CA . ASN A 1 83 ? 3.963 -0.400 -4.832 1.00 97.19 83 ASN A CA 1
ATOM 620 C C . ASN A 1 83 ? 4.081 0.666 -3.738 1.00 97.19 83 ASN A C 1
ATOM 622 O O . ASN A 1 83 ? 3.622 0.421 -2.624 1.00 97.19 83 ASN A O 1
ATOM 626 N N . PHE A 1 84 ? 4.597 1.867 -4.025 1.00 97.06 84 PHE A N 1
ATOM 627 C CA . PHE A 1 84 ? 4.539 2.951 -3.039 1.00 97.06 84 PHE A CA 1
ATOM 628 C C . PHE A 1 84 ? 3.102 3.387 -2.747 1.00 97.06 84 PHE A C 1
ATOM 630 O O . PHE A 1 84 ? 2.755 3.578 -1.581 1.00 97.06 84 PHE A O 1
ATOM 637 N N . ILE A 1 85 ? 2.239 3.469 -3.766 1.00 96.25 85 ILE A N 1
ATOM 638 C CA . ILE A 1 85 ? 0.812 3.753 -3.559 1.00 96.25 85 ILE A CA 1
ATOM 639 C C . ILE A 1 85 ? 0.161 2.639 -2.731 1.00 96.25 85 ILE A C 1
ATOM 641 O O . ILE A 1 85 ? -0.500 2.928 -1.734 1.00 96.25 85 ILE A O 1
ATOM 645 N N . ALA A 1 86 ? 0.368 1.370 -3.095 1.00 96.19 86 ALA A N 1
ATOM 646 C CA . ALA A 1 86 ? -0.189 0.235 -2.360 1.00 96.19 86 ALA A CA 1
ATOM 647 C C . ALA A 1 86 ? 0.293 0.203 -0.901 1.00 96.19 86 ALA A C 1
ATOM 649 O O . ALA A 1 86 ? -0.522 0.022 0.001 1.00 96.19 86 ALA A O 1
ATOM 650 N N . SER A 1 87 ? 1.582 0.472 -0.662 1.00 96.56 87 SER A N 1
ATOM 651 C CA . SER A 1 87 ? 2.165 0.577 0.678 1.00 96.56 87 SER A CA 1
ATOM 652 C C . SER A 1 87 ? 1.545 1.713 1.491 1.00 96.56 87 SER A C 1
ATOM 654 O O . SER A 1 87 ? 1.277 1.540 2.678 1.00 96.56 87 SER A O 1
ATOM 656 N N . LEU A 1 88 ? 1.315 2.882 0.889 1.00 96.12 88 LEU A N 1
ATOM 657 C CA . LEU A 1 88 ? 0.685 4.002 1.588 1.00 96.12 88 LEU A CA 1
ATOM 658 C C . LEU A 1 88 ? -0.761 3.658 1.967 1.00 96.12 88 LEU A C 1
ATOM 660 O O . LEU A 1 88 ? -1.177 3.855 3.109 1.00 96.12 88 LEU A O 1
ATOM 664 N N . LEU A 1 89 ? -1.516 3.095 1.025 1.00 95.56 89 LEU A N 1
ATOM 665 C CA . LEU A 1 89 ? -2.902 2.684 1.234 1.00 95.56 89 LEU A CA 1
ATOM 666 C C . LEU A 1 89 ? -3.024 1.575 2.291 1.00 95.56 89 LEU A C 1
ATOM 668 O O . LEU A 1 89 ? -3.917 1.629 3.139 1.00 95.56 89 LEU A O 1
ATOM 672 N N . SER A 1 90 ? -2.115 0.599 2.297 1.00 94.44 90 SER A N 1
ATOM 673 C CA . SER A 1 90 ? -2.101 -0.464 3.305 1.00 94.44 90 SER A CA 1
ATOM 674 C C . SER A 1 90 ? -1.761 0.061 4.699 1.00 94.44 90 SER A C 1
ATOM 676 O O . SER A 1 90 ? -2.386 -0.368 5.669 1.00 94.44 90 SER A O 1
ATOM 678 N N . VAL A 1 91 ? -0.853 1.038 4.810 1.00 94.56 91 VAL A N 1
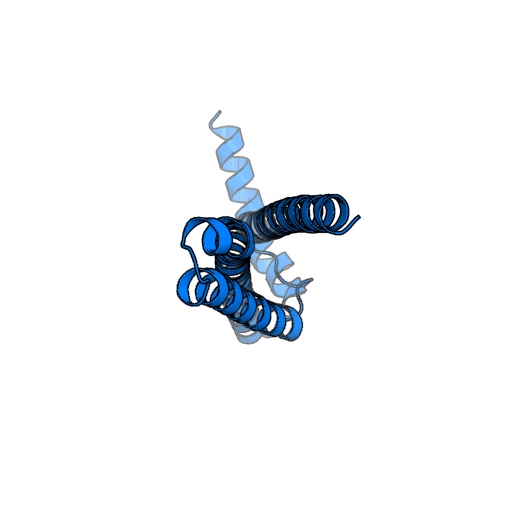ATOM 679 C CA . VAL A 1 91 ? -0.559 1.724 6.078 1.00 94.56 91 VAL A CA 1
ATOM 680 C C . VAL A 1 91 ? -1.778 2.496 6.576 1.00 94.56 91 VAL A C 1
ATOM 682 O O . VAL A 1 91 ? -2.109 2.402 7.757 1.00 94.56 91 VAL A O 1
ATOM 685 N N . VAL A 1 92 ? -2.503 3.198 5.700 1.00 93.94 92 VAL A N 1
ATOM 686 C CA . VAL A 1 92 ? -3.759 3.868 6.077 1.00 93.94 92 VAL A CA 1
ATOM 687 C C . VAL A 1 92 ? -4.755 2.857 6.652 1.00 93.94 92 VAL A C 1
ATOM 689 O O . VAL A 1 92 ? -5.277 3.067 7.748 1.00 93.94 92 VAL A O 1
ATOM 692 N N . MET A 1 93 ? -4.977 1.725 5.977 1.00 93.62 93 MET A N 1
ATOM 693 C CA . MET A 1 93 ? -5.852 0.663 6.492 1.00 93.62 93 MET A CA 1
ATOM 694 C C . MET A 1 93 ? -5.368 0.096 7.833 1.00 93.62 93 MET A C 1
ATOM 696 O O . MET A 1 93 ? -6.182 -0.149 8.725 1.00 93.62 93 MET A O 1
ATOM 700 N N . LEU A 1 94 ? -4.054 -0.076 8.003 1.00 93.94 94 LEU A N 1
ATOM 701 C CA . LEU A 1 94 ? -3.455 -0.530 9.255 1.00 93.9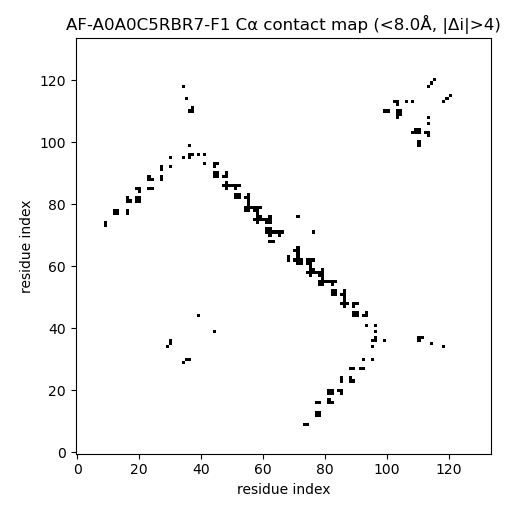4 94 LEU A CA 1
ATOM 702 C C . LEU A 1 94 ? -3.712 0.465 10.393 1.00 93.94 94 LEU A C 1
ATOM 704 O O . LEU A 1 94 ? -4.088 0.050 11.486 1.00 93.94 94 LEU A O 1
ATOM 708 N N . VAL A 1 95 ? -3.590 1.770 10.143 1.00 93.56 95 VAL A N 1
ATOM 709 C CA . VAL A 1 95 ? -3.906 2.813 11.131 1.00 93.56 95 VAL A CA 1
ATOM 710 C C . VAL A 1 95 ? -5.377 2.741 11.548 1.00 93.56 95 VAL A C 1
ATOM 712 O O . VAL A 1 95 ? -5.667 2.726 12.745 1.00 93.56 95 VAL A O 1
ATOM 715 N N . TYR A 1 96 ? -6.309 2.615 10.596 1.00 91.75 96 TYR A N 1
ATOM 716 C CA . TYR A 1 96 ? -7.732 2.417 10.912 1.00 91.75 96 TYR A CA 1
ATOM 717 C C . TYR A 1 96 ? -7.960 1.168 11.768 1.00 91.75 96 TYR A C 1
ATOM 719 O O . TYR A 1 96 ? -8.697 1.220 12.755 1.00 91.75 96 TYR A O 1
ATOM 727 N N . LYS A 1 97 ? -7.285 0.066 11.432 1.00 92.38 97 LYS A N 1
ATOM 728 C CA . LYS A 1 97 ? -7.355 -1.190 12.179 1.00 92.38 97 LYS A CA 1
ATOM 729 C C . LYS A 1 97 ? -6.833 -1.027 13.614 1.00 92.38 97 LYS A C 1
ATOM 731 O O . LYS A 1 97 ? -7.507 -1.458 14.546 1.00 92.38 97 LYS A O 1
ATOM 736 N N . ILE A 1 98 ? -5.696 -0.353 13.817 1.00 93.19 98 ILE A N 1
ATOM 737 C CA . ILE A 1 98 ? -5.137 -0.055 15.151 1.00 93.19 98 ILE A CA 1
ATOM 738 C C . ILE A 1 98 ? -6.121 0.783 15.973 1.00 93.19 98 ILE A C 1
ATOM 740 O O . ILE A 1 98 ? -6.400 0.458 17.128 1.00 93.19 98 ILE A O 1
ATOM 744 N N . ILE A 1 99 ? -6.667 1.850 15.384 1.00 91.56 99 ILE A N 1
ATOM 745 C CA . ILE A 1 99 ? -7.610 2.742 16.068 1.00 91.56 99 ILE A CA 1
ATOM 746 C C . ILE A 1 99 ? -8.861 1.969 16.495 1.00 91.56 99 ILE A C 1
ATOM 748 O O . ILE A 1 99 ? -9.268 2.062 17.654 1.00 91.56 99 ILE A O 1
ATOM 752 N N . ASN A 1 100 ? -9.460 1.197 15.588 1.00 90.06 100 ASN A N 1
ATOM 753 C CA . ASN A 1 100 ? -10.664 0.422 15.877 1.00 90.06 100 ASN A CA 1
ATOM 754 C C . ASN A 1 100 ? -10.412 -0.668 16.920 1.00 90.06 100 ASN A C 1
ATOM 756 O O . ASN A 1 100 ? -11.214 -0.824 17.838 1.00 90.06 100 ASN A O 1
ATOM 760 N N . TYR A 1 101 ? -9.277 -1.360 16.840 1.00 90.06 101 TYR A N 1
ATOM 761 C CA . TYR A 1 101 ? -8.882 -2.356 17.831 1.00 90.06 101 TYR A CA 1
ATOM 762 C C . TYR A 1 101 ? -8.707 -1.744 19.226 1.00 90.06 101 TYR A C 1
ATOM 764 O O . TYR A 1 101 ? -9.254 -2.251 20.205 1.00 90.06 101 TYR A O 1
ATOM 772 N N . ASN A 1 102 ? -8.007 -0.610 19.326 1.00 91.31 102 ASN A N 1
ATOM 773 C CA . ASN A 1 102 ? -7.801 0.082 20.599 1.00 91.31 102 ASN A CA 1
ATOM 774 C C . ASN A 1 102 ? -9.118 0.592 21.196 1.00 91.31 102 ASN A C 1
ATOM 776 O O . ASN A 1 102 ? -9.326 0.484 22.406 1.00 91.31 102 ASN A O 1
ATOM 780 N N . LYS A 1 103 ? -10.031 1.111 20.365 1.00 89.75 103 LYS A N 1
ATOM 781 C CA . LYS A 1 103 ? -11.367 1.529 20.814 1.00 89.75 103 LYS A CA 1
ATOM 782 C C . LYS A 1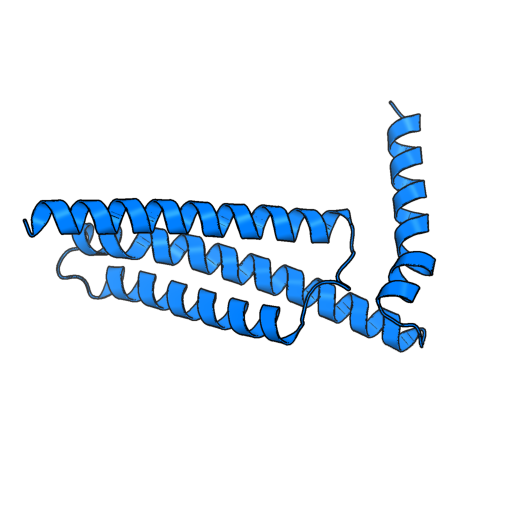 103 ? -12.204 0.338 21.276 1.00 89.75 103 LYS A C 1
ATOM 784 O O . LYS A 1 103 ? -12.760 0.396 22.368 1.00 89.75 103 LYS A O 1
ATOM 789 N N . ALA A 1 104 ? -12.231 -0.757 20.519 1.00 89.81 104 ALA A N 1
ATOM 790 C CA . ALA A 1 104 ? -12.937 -1.975 20.912 1.00 89.81 104 ALA A CA 1
ATOM 791 C C . ALA A 1 104 ? -12.424 -2.513 22.259 1.00 89.81 104 ALA A C 1
ATOM 793 O O . ALA A 1 104 ? -13.214 -2.749 23.175 1.00 89.81 104 ALA A O 1
ATOM 794 N N . LYS A 1 105 ? -11.096 -2.574 22.430 1.00 90.44 105 LYS A N 1
ATOM 795 C CA . LYS A 1 105 ? -10.455 -2.985 23.686 1.00 90.44 105 LYS A CA 1
ATOM 796 C C . LYS A 1 105 ? -10.802 -2.055 24.852 1.00 90.44 105 LYS A C 1
ATOM 798 O O . LYS A 1 105 ? -11.075 -2.543 25.945 1.00 90.44 105 LYS A O 1
ATOM 803 N N . LYS A 1 106 ? -1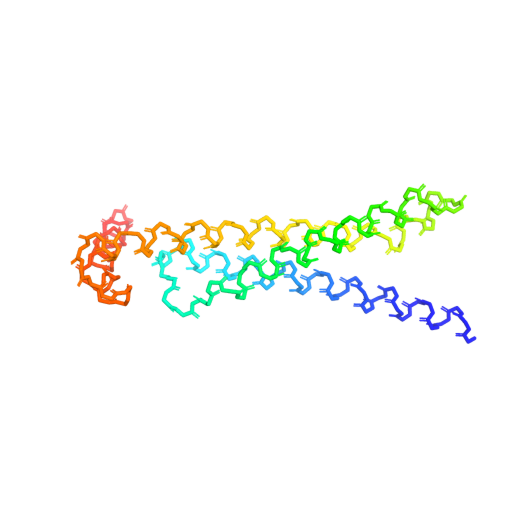0.843 -0.733 24.633 1.00 92.31 106 LYS A N 1
ATOM 804 C CA . LYS A 1 106 ? -11.252 0.249 25.657 1.00 92.31 106 LYS A CA 1
ATOM 805 C C . LYS A 1 106 ? -12.684 0.010 26.146 1.00 92.31 106 LYS A C 1
ATOM 807 O O . LYS A 1 106 ? -12.957 0.196 27.326 1.00 92.31 106 LYS A O 1
ATOM 812 N N . HIS A 1 107 ? -13.575 -0.413 25.255 1.00 89.50 107 HIS A N 1
ATOM 813 C CA . HIS A 1 107 ? -14.964 -0.729 25.584 1.00 89.50 107 HIS A CA 1
ATOM 814 C C . HIS A 1 107 ? -15.180 -2.184 26.027 1.00 89.50 107 HIS A C 1
ATOM 816 O O . HIS A 1 107 ? -16.319 -2.559 26.274 1.00 89.50 107 HIS A O 1
ATOM 822 N N . GLN A 1 108 ? -14.119 -2.994 26.141 1.00 90.00 108 GLN A N 1
ATOM 823 C CA . GLN A 1 108 ? -14.197 -4.432 26.445 1.00 90.00 108 GLN A CA 1
ATOM 824 C C . GLN A 1 108 ? -15.108 -5.213 25.476 1.00 90.00 108 GLN A C 1
ATOM 826 O O . GLN A 1 108 ? -15.693 -6.232 25.831 1.00 90.00 108 GLN A O 1
ATOM 831 N N . LEU A 1 109 ? -15.218 -4.740 24.233 1.00 88.00 109 LEU A N 1
ATOM 832 C CA . LEU A 1 109 ? -16.011 -5.365 23.179 1.00 88.00 109 LEU A CA 1
ATOM 833 C C . LEU A 1 109 ? -15.093 -6.029 22.153 1.00 88.00 109 LEU A C 1
ATOM 835 O O . LEU A 1 109 ? -13.948 -5.617 21.948 1.00 88.00 109 LEU A O 1
ATOM 839 N N . SER A 1 110 ? -15.618 -7.028 21.444 1.00 87.62 110 SER A N 1
ATOM 840 C CA . SER A 1 110 ? -14.984 -7.489 20.209 1.00 87.62 110 SER A CA 1
ATOM 841 C C . SER A 1 110 ? -15.049 -6.385 19.148 1.00 87.62 110 SER A C 1
ATOM 843 O O . SER A 1 110 ? -15.956 -5.555 19.159 1.00 87.62 110 SER A O 1
ATOM 845 N N . GLU A 1 111 ? -14.111 -6.366 18.201 1.00 83.06 111 GLU A N 1
ATOM 846 C CA . GLU A 1 111 ? -14.076 -5.338 17.148 1.00 83.06 111 GLU A CA 1
ATOM 847 C C . GLU A 1 111 ? -15.375 -5.295 16.326 1.00 83.06 111 GLU A C 1
ATOM 849 O O . GLU A 1 111 ? -15.867 -4.218 15.988 1.00 83.06 111 GLU A O 1
ATOM 854 N N . LYS A 1 112 ? -15.976 -6.466 16.080 1.00 88.19 112 LYS A N 1
ATOM 855 C CA . LYS A 1 112 ? -17.285 -6.591 15.431 1.00 88.19 112 LYS A CA 1
ATOM 856 C C . LYS A 1 112 ? -18.404 -5.985 16.285 1.00 88.19 112 LYS A C 1
ATOM 858 O O . LYS A 1 112 ? -19.176 -5.178 15.778 1.00 88.19 112 LYS A O 1
ATOM 863 N N . ALA A 1 113 ? -18.466 -6.324 17.575 1.00 84.56 113 ALA A N 1
ATOM 864 C CA . ALA A 1 113 ? -19.489 -5.788 18.476 1.00 84.56 113 ALA A CA 1
ATOM 865 C C . ALA A 1 113 ? -19.345 -4.269 18.665 1.00 84.56 113 ALA A C 1
ATOM 867 O O . ALA A 1 113 ? -20.338 -3.548 18.644 1.00 84.56 113 ALA A O 1
ATOM 868 N N . TYR A 1 114 ? -18.109 -3.770 18.774 1.00 88.12 114 TYR A N 1
ATOM 869 C CA . TYR A 1 114 ? -17.817 -2.338 18.799 1.00 88.12 114 TYR A CA 1
ATOM 870 C C . TYR A 1 114 ? -18.351 -1.638 17.544 1.00 88.12 114 TYR A C 1
ATOM 872 O O . TYR A 1 114 ? -19.013 -0.605 17.642 1.00 88.12 114 TYR A O 1
ATOM 880 N N . TYR A 1 115 ? -18.111 -2.215 16.365 1.00 87.94 115 TYR A N 1
ATOM 881 C CA . TYR A 1 115 ? -18.609 -1.661 15.113 1.00 87.94 115 TYR A CA 1
ATOM 882 C C . TYR A 1 115 ? -20.142 -1.601 15.062 1.00 87.94 115 TYR A C 1
ATOM 884 O O . TYR A 1 115 ? -20.712 -0.546 14.778 1.00 87.94 115 TYR A O 1
ATOM 892 N N . GLU A 1 116 ? -20.805 -2.720 15.355 1.00 88.31 116 GLU A N 1
ATOM 893 C CA . GLU A 1 116 ? -22.263 -2.849 15.268 1.00 88.31 116 GLU A CA 1
ATOM 894 C C . GLU A 1 116 ? -22.986 -1.944 16.272 1.00 88.31 116 GLU A C 1
ATOM 896 O O . GLU A 1 116 ? -23.980 -1.312 15.921 1.00 88.31 116 GLU A O 1
ATOM 901 N N . GLN A 1 117 ? -22.470 -1.839 17.498 1.00 86.69 117 GLN A N 1
ATOM 902 C CA . GLN A 1 117 ? -23.122 -1.076 18.563 1.00 86.69 117 GLN A CA 1
ATOM 903 C C . GLN A 1 117 ? -22.775 0.413 18.532 1.00 86.69 117 GLN A C 1
ATOM 905 O O . GLN A 1 117 ? -23.612 1.236 18.895 1.00 86.69 117 GLN A O 1
ATOM 910 N N . MET A 1 118 ? -21.556 0.777 18.120 1.00 83.56 118 MET A N 1
ATOM 911 C CA . MET A 1 118 ? -21.064 2.150 18.274 1.00 83.56 118 MET A CA 1
ATOM 912 C C . MET A 1 118 ? -20.714 2.866 16.983 1.00 83.56 118 MET A C 1
ATOM 914 O O . MET A 1 118 ? -20.557 4.072 17.038 1.00 83.56 118 MET A O 1
ATOM 918 N N . VAL A 1 119 ? -20.526 2.201 15.844 1.00 84.50 119 VAL A N 1
ATOM 919 C CA . VAL A 1 119 ? -20.090 2.885 14.609 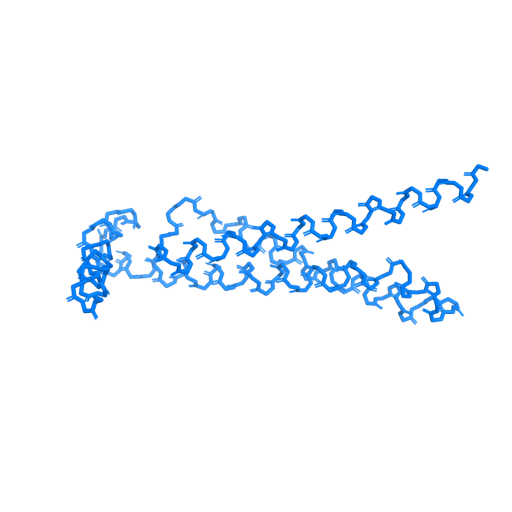1.00 84.50 119 VAL A CA 1
ATOM 920 C C . VAL A 1 119 ? -21.200 2.890 13.565 1.00 84.50 119 VAL A C 1
ATOM 922 O O . VAL A 1 119 ? -21.521 3.946 13.018 1.00 84.50 119 VAL A O 1
ATOM 925 N N . ALA A 1 120 ? -21.830 1.739 13.328 1.00 84.94 120 ALA A N 1
ATOM 926 C CA . ALA A 1 120 ? -22.901 1.596 12.347 1.00 84.94 120 ALA A CA 1
ATOM 927 C C . ALA A 1 120 ? -24.113 2.526 12.596 1.00 84.94 120 ALA A C 1
ATOM 929 O O . ALA A 1 120 ? -24.588 3.130 11.631 1.00 84.94 120 ALA A O 1
ATOM 930 N N . PRO A 1 121 ? -24.598 2.732 13.842 1.00 84.94 121 PRO A N 1
ATOM 931 C CA . PRO A 1 121 ? -25.746 3.606 14.087 1.00 84.94 121 PRO A CA 1
ATOM 932 C C . PRO A 1 121 ? -25.485 5.069 13.708 1.00 84.94 121 PRO A C 1
ATOM 934 O O . PRO A 1 121 ? -26.339 5.694 13.081 1.00 84.94 121 PRO A O 1
ATOM 937 N N . PHE A 1 122 ? -24.295 5.603 14.016 1.00 83.75 122 PHE A N 1
ATOM 938 C CA . PHE A 1 122 ? -23.941 6.981 13.655 1.00 83.75 122 PHE A CA 1
ATOM 939 C C . PHE A 1 122 ? -23.803 7.161 12.144 1.00 83.75 122 PHE A C 1
ATOM 941 O O . PHE A 1 122 ? -24.262 8.167 11.609 1.00 83.75 122 PHE A O 1
ATOM 948 N N . LEU A 1 123 ? -23.214 6.187 11.442 1.00 83.69 123 LEU A N 1
ATOM 949 C CA . LEU A 1 123 ? -23.107 6.241 9.981 1.00 83.69 123 LEU A CA 1
ATOM 950 C C . LEU A 1 123 ? -24.494 6.249 9.324 1.00 83.69 123 LEU A C 1
ATOM 952 O O . LEU A 1 123 ? -24.751 7.066 8.447 1.00 83.69 123 LEU A O 1
ATOM 956 N N . ASN A 1 124 ? -25.417 5.414 9.805 1.00 81.06 124 ASN A N 1
ATOM 957 C CA . ASN A 1 124 ? -26.788 5.369 9.294 1.00 81.06 124 ASN A CA 1
ATOM 958 C C . ASN A 1 124 ? -27.556 6.679 9.536 1.00 81.06 124 ASN A C 1
ATOM 960 O O . ASN A 1 124 ? -28.351 7.088 8.692 1.00 81.06 124 ASN A O 1
ATOM 964 N N . GLN A 1 125 ? -27.327 7.347 10.670 1.00 78.44 125 GLN A N 1
ATOM 965 C CA . GLN A 1 125 ? -27.920 8.658 10.949 1.00 78.44 125 GLN A CA 1
ATOM 966 C C . GLN A 1 125 ? -27.368 9.746 10.017 1.00 78.44 125 GLN A C 1
ATOM 968 O O . GLN A 1 125 ? -28.144 10.542 9.492 1.00 78.44 125 GLN A O 1
ATOM 973 N N . GLN A 1 126 ? -26.057 9.743 9.755 1.00 77.19 126 GLN A N 1
ATOM 974 C CA . GLN A 1 126 ? -25.426 10.681 8.821 1.00 77.19 126 GLN A CA 1
ATOM 975 C C . GLN A 1 126 ? -25.915 10.486 7.381 1.00 77.19 126 GLN A C 1
ATOM 977 O O . GLN A 1 126 ? -26.216 11.465 6.701 1.00 77.19 126 GLN A O 1
ATOM 982 N N . THR A 1 127 ? -26.052 9.240 6.919 1.00 76.38 127 THR A N 1
ATOM 983 C CA . THR A 1 127 ? -26.594 8.955 5.582 1.00 76.38 127 THR A CA 1
ATOM 984 C C . THR A 1 127 ? -28.025 9.472 5.444 1.00 76.38 127 THR A C 1
ATOM 986 O O . THR A 1 127 ? -28.320 10.184 4.488 1.00 76.38 127 THR A O 1
ATOM 989 N N . LYS A 1 128 ? -28.888 9.221 6.439 1.00 73.12 128 LYS A N 1
ATOM 990 C CA . LYS A 1 128 ? -30.276 9.714 6.431 1.00 73.12 128 LYS A CA 1
ATOM 991 C C . LYS A 1 128 ? -30.372 11.244 6.428 1.00 73.12 128 LYS A C 1
ATOM 993 O O . LYS A 1 128 ? -31.234 11.792 5.749 1.00 73.12 128 LYS A O 1
ATOM 998 N N . GLN A 1 129 ? -29.494 11.944 7.151 1.00 69.50 129 GLN A N 1
ATOM 999 C CA . GLN A 1 129 ? -29.444 13.414 7.121 1.00 69.50 129 GLN A CA 1
ATOM 1000 C C . GLN A 1 129 ? -28.998 13.966 5.760 1.00 69.50 129 GLN A C 1
ATOM 1002 O O . GLN A 1 129 ? -29.527 14.977 5.309 1.00 69.50 129 GLN A O 1
ATOM 1007 N N . ASN A 1 130 ? -28.059 13.299 5.087 1.00 70.12 130 ASN A N 1
ATOM 1008 C CA . ASN A 1 130 ? -27.599 13.711 3.759 1.00 70.12 130 ASN A CA 1
ATOM 1009 C C . ASN A 1 130 ? -28.629 13.439 2.651 1.00 70.12 130 ASN A C 1
ATOM 1011 O O . ASN A 1 130 ? -28.604 14.110 1.622 1.00 70.12 130 ASN A O 1
ATOM 1015 N N . GLU A 1 131 ? -29.521 12.467 2.844 1.00 71.06 131 GLU A N 1
ATOM 1016 C CA . GLU A 1 131 ? -30.624 12.172 1.921 1.00 71.06 131 GLU A CA 1
ATOM 1017 C C . GLU A 1 131 ? -31.844 13.075 2.146 1.00 71.06 131 GLU A C 1
ATOM 1019 O O . GLU A 1 131 ? -32.508 13.424 1.181 1.00 71.06 131 GLU A O 1
ATOM 1024 N N . GLY A 1 132 ? -32.115 13.506 3.384 1.00 61.06 132 GLY A N 1
ATOM 1025 C CA . GLY A 1 132 ? -33.225 14.420 3.697 1.00 61.06 132 GLY A CA 1
ATOM 1026 C C . GLY A 1 132 ? -32.987 15.897 3.343 1.00 61.06 132 GLY A C 1
ATOM 1027 O O . GLY A 1 132 ? -33.920 16.687 3.415 1.00 61.06 132 GLY A O 1
ATOM 1028 N N . ASN A 1 133 ? -31.755 16.266 2.979 1.00 58.03 133 ASN A N 1
ATOM 1029 C CA . ASN A 1 133 ? -31.358 17.620 2.562 1.00 58.03 133 ASN A CA 1
ATOM 1030 C C . ASN A 1 133 ? -31.175 17.763 1.033 1.00 58.03 133 ASN A C 1
ATOM 1032 O O . ASN A 1 133 ? -30.644 18.779 0.581 1.00 58.03 133 ASN A O 1
ATOM 1036 N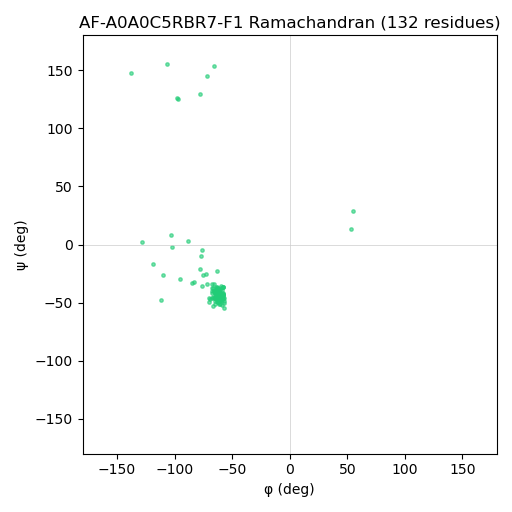 N . LYS A 1 134 ? -31.552 16.746 0.247 1.00 52.94 134 LYS A N 1
ATOM 1037 C CA . LYS A 1 134 ? -31.602 16.791 -1.223 1.00 52.94 134 LYS A CA 1
ATOM 1038 C C . LYS A 1 134 ? -33.035 16.958 -1.701 1.00 52.94 134 LYS A C 1
ATOM 1040 O O . LYS A 1 134 ? -33.199 17.632 -2.739 1.00 52.94 134 LYS A O 1
#